Protein AF-A0A8T6V992-F1 (afdb_monomer)

pLDDT: mean 81.07, std 19.62, range [33.56, 97.38]

Structure (mmCIF, N/CA/C/O backbone):
data_AF-A0A8T6V992-F1
#
_entry.id   AF-A0A8T6V992-F1
#
loop_
_atom_site.group_PDB
_atom_site.id
_atom_site.type_symbol
_atom_site.label_atom_id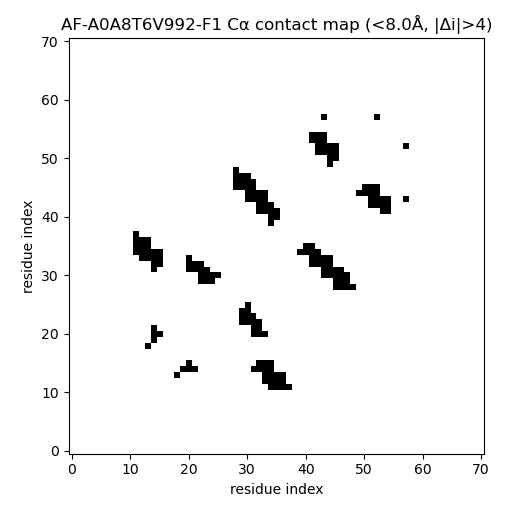
_atom_site.label_alt_id
_atom_site.label_comp_id
_atom_site.label_asym_id
_atom_site.label_entity_id
_atom_site.label_seq_id
_atom_site.pdbx_PDB_ins_code
_atom_site.Cartn_x
_atom_site.Cartn_y
_atom_site.Cartn_z
_atom_site.occupancy
_atom_site.B_iso_or_equiv
_atom_site.auth_seq_id
_atom_site.auth_comp_id
_atom_site.auth_asym_id
_atom_site.auth_atom_id
_atom_site.pdbx_PDB_model_num
ATOM 1 N N . MET A 1 1 ? -0.949 4.621 -30.767 1.00 33.56 1 MET A N 1
ATOM 2 C CA . MET A 1 1 ? -1.567 5.801 -30.129 1.00 33.56 1 MET A CA 1
ATOM 3 C C . MET A 1 1 ? -0.812 6.049 -28.842 1.00 33.56 1 MET A C 1
ATOM 5 O O . MET A 1 1 ? -0.693 5.129 -28.046 1.00 33.56 1 MET A O 1
ATOM 9 N N . ASN A 1 2 ? -0.196 7.223 -28.734 1.00 41.88 2 ASN A N 1
ATOM 10 C CA . ASN A 1 2 ? 0.702 7.604 -27.653 1.00 41.88 2 ASN A CA 1
ATOM 11 C C . ASN A 1 2 ? -0.020 8.653 -26.799 1.00 41.88 2 ASN A C 1
ATOM 13 O O . ASN A 1 2 ? -0.178 9.785 -27.245 1.00 41.88 2 ASN A O 1
ATOM 17 N N . THR A 1 3 ? -0.505 8.251 -25.627 1.00 34.84 3 THR A N 1
ATOM 18 C CA . THR A 1 3 ? -1.055 9.141 -24.590 1.00 34.84 3 THR A CA 1
ATOM 19 C C . THR A 1 3 ? -0.728 8.553 -23.218 1.00 34.84 3 THR A C 1
ATOM 21 O O . THR A 1 3 ? -1.617 8.276 -22.416 1.00 34.84 3 THR A O 1
ATOM 24 N N . ALA A 1 4 ? 0.553 8.286 -22.961 1.00 39.03 4 ALA A N 1
ATOM 25 C CA . ALA A 1 4 ? 1.019 8.133 -21.592 1.00 39.03 4 ALA A CA 1
ATOM 26 C C . ALA A 1 4 ? 1.217 9.550 -21.057 1.00 39.03 4 ALA A C 1
ATOM 28 O O . ALA A 1 4 ? 2.146 10.250 -21.458 1.00 39.03 4 ALA A O 1
ATOM 29 N N . VAL A 1 5 ? 0.280 10.008 -20.232 1.00 44.81 5 VAL A N 1
ATOM 30 C CA . VAL A 1 5 ? 0.486 11.213 -19.437 1.00 44.81 5 VAL A CA 1
ATOM 31 C C . VAL A 1 5 ? 1.612 10.870 -18.466 1.00 44.81 5 VAL A C 1
ATOM 33 O O . VAL A 1 5 ? 1.437 10.081 -17.540 1.00 44.81 5 VAL A O 1
ATOM 36 N N . ASP A 1 6 ? 2.799 11.372 -18.778 1.00 44.53 6 ASP A N 1
ATOM 37 C CA . ASP A 1 6 ? 4.012 11.249 -17.983 1.00 44.53 6 ASP A CA 1
ATOM 38 C C . ASP A 1 6 ? 3.834 12.032 -16.672 1.00 44.53 6 ASP A C 1
ATOM 40 O O . ASP A 1 6 ? 4.123 13.223 -16.600 1.00 44.53 6 ASP A O 1
ATOM 44 N N . TYR A 1 7 ? 3.310 11.375 -15.633 1.00 42.22 7 TYR A N 1
ATOM 45 C CA . TYR A 1 7 ? 3.516 11.814 -14.246 1.00 42.22 7 TYR A CA 1
ATOM 46 C C . TYR A 1 7 ? 4.691 11.057 -13.616 1.00 42.22 7 TYR A C 1
ATOM 48 O O . TYR A 1 7 ? 4.581 10.485 -12.535 1.00 42.22 7 TYR A O 1
ATOM 56 N N . GLY A 1 8 ? 5.838 11.064 -14.290 1.00 43.91 8 GLY A N 1
ATOM 57 C CA . GLY A 1 8 ? 7.107 10.668 -13.709 1.00 43.91 8 GLY A CA 1
ATOM 58 C C . GLY A 1 8 ? 7.226 9.182 -13.386 1.00 43.91 8 GLY A C 1
ATOM 59 O O . GLY A 1 8 ? 6.284 8.395 -13.374 1.00 43.91 8 GLY A O 1
ATOM 60 N N . ASP A 1 9 ? 8.449 8.806 -13.063 1.00 52.31 9 ASP A N 1
ATOM 61 C CA . ASP A 1 9 ? 8.922 7.472 -12.686 1.00 52.31 9 ASP A CA 1
ATOM 62 C C . ASP A 1 9 ? 8.238 6.811 -11.461 1.00 52.31 9 ASP A C 1
ATOM 64 O O . ASP A 1 9 ? 8.760 5.855 -10.888 1.00 52.31 9 ASP A O 1
ATOM 68 N N . ASN A 1 10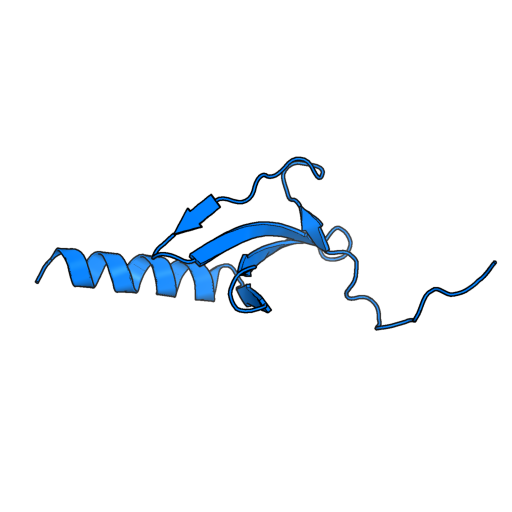 ? 7.077 7.305 -11.027 1.00 54.00 10 ASN A N 1
ATOM 69 C CA . ASN A 1 10 ? 6.352 6.870 -9.837 1.00 54.00 10 ASN A CA 1
ATOM 70 C C . ASN A 1 10 ? 5.180 5.915 -10.122 1.00 54.00 10 ASN A C 1
ATOM 72 O O . ASN A 1 10 ? 4.604 5.394 -9.174 1.00 54.00 10 ASN A O 1
ATOM 76 N N . PHE A 1 11 ? 4.839 5.605 -11.376 1.00 68.12 11 PHE A N 1
ATOM 77 C CA . PHE A 1 11 ? 3.730 4.688 -11.711 1.00 68.12 11 PHE A CA 1
ATOM 78 C C . PHE A 1 11 ? 4.080 3.193 -11.701 1.00 68.12 11 PHE A C 1
ATOM 80 O O . PHE A 1 11 ? 3.369 2.375 -12.278 1.00 68.12 11 PHE A O 1
ATOM 87 N N . HIS A 1 12 ? 5.166 2.807 -11.036 1.00 86.25 12 HIS A N 1
ATOM 88 C CA . HIS A 1 12 ? 5.573 1.401 -10.930 1.00 86.25 12 HIS A CA 1
ATOM 89 C C . HIS A 1 12 ? 4.943 0.672 -9.739 1.00 86.25 12 HIS A C 1
ATOM 91 O O . HIS A 1 12 ? 5.356 -0.438 -9.410 1.00 86.25 12 HIS A O 1
ATOM 97 N N . TRP A 1 13 ? 3.960 1.290 -9.082 1.00 89.19 13 TRP A N 1
ATOM 98 C CA . TRP A 1 13 ? 3.203 0.672 -8.003 1.00 89.19 13 TRP A CA 1
ATOM 99 C C . TRP A 1 13 ? 2.147 -0.273 -8.566 1.00 89.19 13 TRP A C 1
ATOM 101 O O . TRP A 1 13 ? 1.211 0.150 -9.240 1.00 89.19 13 TRP A O 1
ATOM 111 N N . ILE A 1 14 ? 2.279 -1.553 -8.238 1.00 92.88 14 ILE A N 1
ATOM 112 C CA . ILE A 1 14 ? 1.287 -2.585 -8.530 1.00 92.88 14 ILE A CA 1
ATOM 113 C C . ILE A 1 14 ? 0.804 -3.223 -7.226 1.00 92.88 14 ILE A C 1
ATOM 115 O O . ILE A 1 14 ? 1.534 -3.172 -6.227 1.00 92.88 14 ILE A O 1
ATOM 119 N N . PRO A 1 15 ? -0.392 -3.843 -7.203 1.00 95.19 15 PRO A N 1
ATOM 120 C CA . PRO A 1 15 ? -0.773 -4.695 -6.087 1.00 95.19 15 PRO A CA 1
ATOM 121 C C . PRO A 1 15 ? 0.343 -5.707 -5.816 1.00 95.19 15 PRO A C 1
ATOM 123 O O . PRO A 1 15 ? 0.955 -6.243 -6.745 1.00 95.19 15 PRO A O 1
ATOM 126 N N . ALA A 1 16 ? 0.646 -5.941 -4.545 1.00 91.88 16 ALA A N 1
ATOM 127 C CA . ALA A 1 16 ? 1.681 -6.883 -4.153 1.00 91.88 16 ALA A CA 1
ATOM 128 C C . ALA A 1 16 ? 1.323 -8.328 -4.565 1.00 91.88 16 ALA A C 1
ATOM 130 O O . ALA A 1 16 ? 0.360 -8.587 -5.295 1.00 91.88 16 ALA A O 1
ATOM 131 N N . CYS A 1 17 ? 2.142 -9.291 -4.134 1.00 92.12 17 CYS A N 1
ATOM 132 C CA . CYS A 1 17 ? 1.945 -10.706 -4.459 1.00 92.12 17 CYS A CA 1
ATOM 133 C C . CYS A 1 17 ? 1.847 -10.961 -5.978 1.00 92.12 17 CYS A C 1
ATOM 135 O O . CYS A 1 17 ? 1.030 -11.748 -6.437 1.00 92.12 17 CYS A O 1
ATOM 137 N N . GLY A 1 18 ? 2.664 -10.259 -6.773 1.00 86.12 18 GLY A N 1
ATOM 138 C CA . GLY A 1 18 ? 2.658 -10.393 -8.233 1.00 86.12 18 GLY A CA 1
ATOM 139 C C . GLY A 1 18 ? 1.411 -9.817 -8.914 1.00 86.12 18 GLY A C 1
ATOM 140 O O . GLY A 1 18 ? 1.033 -10.294 -9.979 1.00 86.12 18 GLY A O 1
ATOM 141 N N . GLY A 1 19 ? 0.762 -8.814 -8.315 1.00 89.44 19 GLY A N 1
ATOM 142 C CA . GLY A 1 19 ? -0.430 -8.173 -8.873 1.00 89.44 19 GLY A CA 1
ATOM 143 C C . GLY A 1 19 ? -1.754 -8.782 -8.411 1.00 89.44 19 GLY A C 1
ATOM 144 O O . GLY A 1 19 ? -2.802 -8.340 -8.874 1.00 89.44 19 GLY A O 1
ATOM 145 N N . THR A 1 20 ? -1.737 -9.775 -7.515 1.00 93.12 20 THR A N 1
ATOM 146 C CA . THR A 1 20 ? -2.955 -10.470 -7.056 1.00 93.12 20 THR A CA 1
ATOM 147 C C . THR A 1 20 ? -3.376 -10.120 -5.633 1.00 93.12 20 THR A C 1
ATOM 149 O O . THR A 1 20 ? -4.315 -10.727 -5.114 1.00 93.12 20 THR A O 1
ATOM 152 N N . GLU A 1 21 ? -2.676 -9.194 -4.978 1.00 96.00 21 GLU A N 1
ATOM 153 C CA . GLU A 1 21 ? -3.049 -8.723 -3.646 1.00 96.00 21 GLU A CA 1
ATOM 154 C C . GLU A 1 21 ? -4.489 -8.203 -3.616 1.00 96.00 21 GLU A C 1
ATOM 156 O O . GLU A 1 21 ? -4.953 -7.550 -4.555 1.00 96.00 21 GLU A O 1
ATOM 161 N N . LYS A 1 22 ? -5.201 -8.492 -2.524 1.00 96.31 22 LYS A N 1
ATOM 162 C CA . LYS A 1 22 ? -6.594 -8.073 -2.359 1.00 96.31 22 LYS A CA 1
ATOM 163 C C . LYS A 1 22 ? -6.690 -6.930 -1.353 1.00 96.31 22 LYS A C 1
ATOM 165 O O . LYS A 1 22 ? -5.952 -6.922 -0.369 1.00 96.31 22 LYS A O 1
ATOM 170 N N . PRO A 1 23 ? -7.626 -5.986 -1.546 1.00 97.06 23 PRO A N 1
ATOM 171 C CA . PRO A 1 23 ? -7.896 -4.986 -0.530 1.00 97.06 23 PRO A CA 1
ATOM 172 C C . PRO A 1 23 ? -8.340 -5.630 0.787 1.00 97.06 23 PRO A C 1
ATOM 174 O O . PRO A 1 23 ? -9.049 -6.640 0.789 1.00 97.06 23 PRO A O 1
ATOM 177 N N . PHE A 1 24 ? -7.971 -5.012 1.902 1.00 96.81 24 PHE A N 1
ATOM 178 C CA . PHE A 1 24 ? -8.367 -5.426 3.243 1.00 96.81 24 PHE A CA 1
ATOM 179 C C . PHE A 1 24 ? -8.828 -4.224 4.070 1.00 96.81 24 PHE A C 1
ATOM 181 O O . PHE A 1 24 ? -8.537 -3.076 3.741 1.00 96.81 24 PHE A O 1
ATOM 188 N N . GLN A 1 25 ? -9.583 -4.488 5.133 1.00 96.69 25 GLN A N 1
ATOM 189 C CA . GLN A 1 25 ? -10.138 -3.457 6.010 1.00 96.69 25 GLN A CA 1
ATOM 190 C C . GLN A 1 25 ? -9.313 -3.350 7.294 1.00 96.69 25 GLN A C 1
ATOM 192 O O . GLN A 1 25 ? -8.975 -4.368 7.899 1.00 96.69 25 GLN A O 1
ATOM 197 N N . TYR A 1 26 ? -9.032 -2.127 7.734 1.00 93.62 26 TYR A N 1
ATOM 198 C CA . TYR A 1 26 ? -8.415 -1.840 9.026 1.00 93.62 26 TYR A CA 1
ATOM 199 C C . TYR A 1 26 ? -8.928 -0.493 9.553 1.00 93.62 26 TYR A C 1
ATOM 201 O O . TYR A 1 26 ? -8.925 0.489 8.820 1.00 93.62 26 TYR A O 1
ATOM 209 N N . GLU A 1 27 ? -9.415 -0.443 10.800 1.00 90.06 27 GLU A N 1
ATOM 210 C CA . GLU A 1 27 ? -9.980 0.778 11.424 1.00 90.06 27 GLU A CA 1
ATOM 211 C C . GLU A 1 27 ? -11.018 1.515 10.552 1.00 90.06 27 GLU A C 1
ATOM 213 O O . GLU A 1 27 ? -11.036 2.742 10.460 1.00 90.06 27 GLU A O 1
ATOM 218 N N . GLY A 1 28 ? -11.877 0.761 9.860 1.00 94.38 28 GLY A N 1
ATOM 219 C CA . GLY A 1 28 ? -12.919 1.328 8.996 1.00 94.38 28 GLY A CA 1
ATOM 220 C C . GLY A 1 28 ? -12.411 1.929 7.681 1.00 94.38 28 GLY A C 1
ATOM 221 O O . GLY A 1 28 ? -13.186 2.572 6.975 1.00 94.38 28 GLY A O 1
ATOM 222 N N . LYS A 1 29 ? -11.137 1.719 7.339 1.00 95.94 29 LYS A N 1
ATOM 223 C CA . LYS A 1 29 ? -10.537 2.129 6.069 1.00 95.94 29 LYS A CA 1
ATOM 224 C C . LYS A 1 29 ? -10.105 0.917 5.262 1.00 95.94 29 LYS A C 1
ATOM 226 O O . LYS A 1 29 ? -9.683 -0.102 5.811 1.00 95.94 29 LYS A O 1
ATOM 231 N N . GLN A 1 30 ? -10.180 1.055 3.943 1.00 97.38 30 GLN A N 1
ATOM 232 C CA . GLN A 1 30 ? -9.736 0.032 3.012 1.00 97.38 30 GLN A CA 1
ATOM 233 C C . GLN A 1 30 ? -8.299 0.312 2.576 1.00 97.38 30 GLN A C 1
ATOM 235 O O . GLN A 1 30 ? -7.990 1.395 2.081 1.00 97.38 30 GLN A O 1
ATOM 240 N N . TYR A 1 31 ? -7.442 -0.691 2.710 1.00 96.94 31 TYR A N 1
ATOM 241 C CA . TYR A 1 31 ? -6.040 -0.643 2.325 1.00 96.94 31 TYR A CA 1
ATOM 242 C C . TYR A 1 31 ? -5.734 -1.697 1.266 1.00 96.94 31 TYR A C 1
ATOM 244 O O . TYR A 1 31 ? -6.404 -2.726 1.188 1.00 96.94 31 TYR A O 1
ATOM 252 N N . LEU A 1 32 ? -4.698 -1.456 0.469 1.00 97.00 32 LEU A N 1
ATOM 253 C CA . LEU A 1 32 ? -4.113 -2.427 -0.447 1.00 97.00 32 LEU A CA 1
ATOM 254 C C . LEU A 1 32 ? -2.598 -2.440 -0.265 1.00 97.00 32 LEU A C 1
ATOM 256 O O . LEU A 1 32 ? -1.961 -1.386 -0.240 1.00 97.00 32 LEU A O 1
ATOM 260 N N . TYR A 1 33 ? -2.018 -3.630 -0.128 1.00 96.06 33 TYR A N 1
ATOM 261 C CA . TYR A 1 33 ? -0.570 -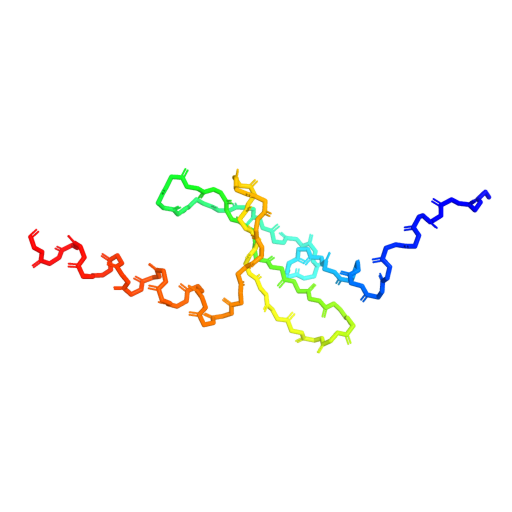3.769 -0.056 1.00 96.06 33 TYR A CA 1
ATOM 262 C C . TYR A 1 33 ? 0.030 -3.682 -1.466 1.00 96.06 33 TYR A C 1
ATOM 264 O O . TYR A 1 33 ? -0.419 -4.352 -2.397 1.00 96.06 33 TYR A O 1
ATOM 272 N N . MET A 1 34 ? 1.016 -2.804 -1.633 1.00 94.44 34 MET A N 1
ATOM 273 C CA . MET A 1 34 ? 1.561 -2.402 -2.927 1.00 94.44 34 MET A CA 1
ATOM 274 C C . MET A 1 34 ? 3.061 -2.693 -3.002 1.00 94.44 34 MET A C 1
ATOM 276 O O . MET A 1 34 ? 3.799 -2.607 -2.016 1.00 94.44 34 MET A O 1
ATOM 280 N N . TRP A 1 35 ? 3.531 -2.997 -4.207 1.00 93.38 35 TRP A N 1
ATOM 281 C CA . TRP A 1 35 ? 4.941 -3.163 -4.536 1.00 93.38 35 TRP A CA 1
ATOM 282 C C . TRP A 1 35 ? 5.323 -2.213 -5.666 1.00 93.38 35 TRP A C 1
ATOM 284 O O . TRP A 1 35 ? 4.638 -2.148 -6.684 1.00 93.38 35 TRP A O 1
ATOM 294 N N . ASN A 1 36 ? 6.422 -1.483 -5.490 1.00 91.25 36 ASN A N 1
ATOM 295 C CA . ASN A 1 36 ? 7.015 -0.701 -6.561 1.00 91.25 36 ASN A CA 1
ATOM 296 C C . ASN A 1 36 ? 8.024 -1.566 -7.320 1.00 91.25 36 ASN A C 1
ATOM 298 O O . ASN A 1 36 ? 9.097 -1.883 -6.800 1.00 91.25 36 ASN A O 1
ATOM 302 N N . SER A 1 37 ? 7.705 -1.926 -8.562 1.00 87.50 37 SER A N 1
ATOM 303 C CA . SER A 1 37 ? 8.540 -2.828 -9.360 1.00 87.50 37 SER A CA 1
ATOM 304 C C . SER A 1 37 ? 9.877 -2.221 -9.791 1.00 87.50 37 SER A C 1
ATOM 306 O O . SER A 1 37 ? 10.772 -2.955 -10.203 1.00 87.50 37 SER A O 1
ATOM 308 N N . LYS A 1 38 ? 10.019 -0.892 -9.719 1.00 88.12 38 LYS A N 1
ATOM 309 C CA . LYS A 1 38 ? 11.240 -0.175 -10.095 1.00 88.12 38 LYS A CA 1
ATOM 310 C C . LYS A 1 38 ? 12.209 -0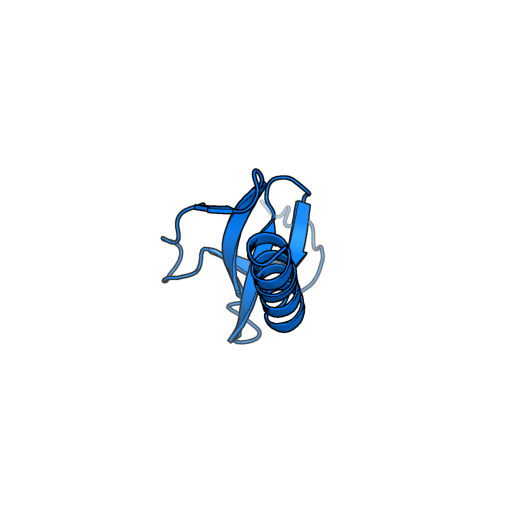.044 -8.922 1.00 88.12 38 LYS A C 1
ATOM 312 O O . LYS A 1 38 ? 13.390 -0.330 -9.082 1.00 88.12 38 LYS A O 1
ATOM 317 N N . SER A 1 39 ? 11.728 0.393 -7.758 1.00 88.25 39 SER A N 1
ATOM 318 C CA . SER A 1 39 ? 12.565 0.580 -6.562 1.00 88.25 39 SER A CA 1
ATOM 319 C C . SER A 1 39 ? 12.711 -0.684 -5.713 1.00 88.25 39 SER A C 1
ATOM 321 O O . SER A 1 39 ? 13.594 -0.740 -4.861 1.00 88.25 39 SER A O 1
ATOM 323 N N . GLY A 1 40 ? 11.845 -1.686 -5.898 1.00 89.94 40 GLY A N 1
ATOM 324 C CA . GLY A 1 40 ? 11.823 -2.892 -5.068 1.00 89.94 40 GLY A CA 1
ATOM 325 C C . GLY A 1 40 ? 11.242 -2.671 -3.666 1.00 89.94 40 GLY A C 1
ATOM 326 O O . GLY A 1 40 ? 11.418 -3.519 -2.797 1.00 89.94 40 GLY A O 1
ATOM 327 N N . THR A 1 41 ? 10.567 -1.543 -3.423 1.00 90.31 41 THR A N 1
ATOM 328 C CA . THR A 1 41 ? 10.027 -1.177 -2.103 1.00 90.31 41 THR A CA 1
ATOM 329 C C . THR A 1 41 ? 8.544 -1.507 -1.960 1.00 90.31 41 THR A C 1
ATOM 331 O O . THR A 1 4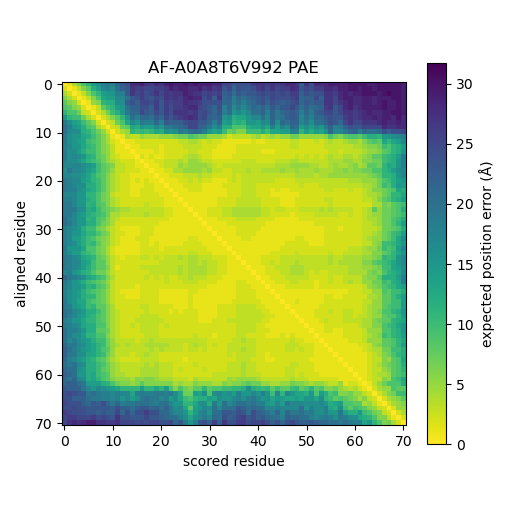1 ? 7.816 -1.623 -2.948 1.00 90.31 41 THR A O 1
ATOM 334 N N . HIS A 1 42 ? 8.083 -1.589 -0.712 1.00 91.94 42 HIS A N 1
ATOM 335 C CA . HIS A 1 42 ? 6.687 -1.834 -0.362 1.00 91.94 42 HIS A CA 1
ATOM 336 C C . HIS A 1 42 ? 6.039 -0.626 0.309 1.00 91.94 42 HIS A C 1
ATOM 338 O O . HIS A 1 42 ? 6.717 0.187 0.938 1.00 91.94 42 HIS A O 1
ATOM 344 N N . ALA A 1 43 ? 4.721 -0.531 0.159 1.00 94.00 43 ALA A N 1
ATOM 345 C CA . ALA A 1 43 ? 3.887 0.468 0.807 1.00 94.00 43 ALA A CA 1
ATOM 346 C C . ALA A 1 43 ? 2.456 -0.063 0.968 1.00 94.00 43 ALA A C 1
ATOM 348 O O . ALA A 1 43 ? 2.058 -1.032 0.320 1.00 94.00 43 ALA A O 1
ATOM 349 N N . TYR A 1 44 ? 1.671 0.605 1.804 1.00 95.56 44 TYR A N 1
ATOM 350 C CA . TYR A 1 44 ? 0.242 0.373 1.966 1.00 95.56 44 TYR A CA 1
ATOM 351 C C . TYR A 1 44 ? -0.511 1.562 1.387 1.00 95.56 44 TYR A C 1
ATOM 353 O O . TYR A 1 44 ? -0.360 2.687 1.859 1.00 95.56 44 TYR A O 1
ATOM 361 N N . TYR A 1 45 ? -1.328 1.327 0.369 1.00 95.38 45 TYR A N 1
ATOM 362 C CA . TYR A 1 45 ? -2.197 2.352 -0.188 1.00 95.38 45 TYR A CA 1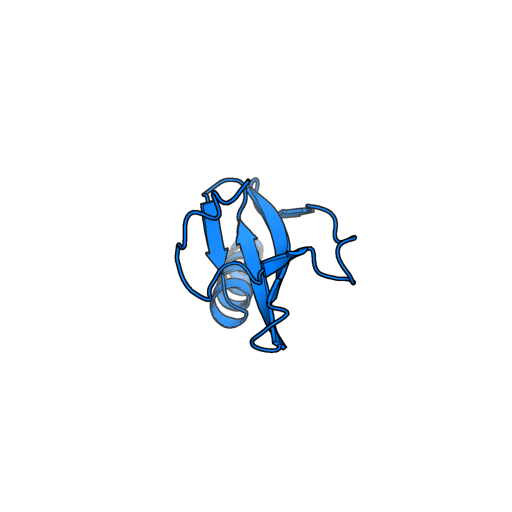
ATOM 363 C C . TYR A 1 45 ? -3.533 2.349 0.557 1.00 95.38 45 TYR A C 1
ATOM 365 O O . TYR A 1 45 ? -4.276 1.370 0.496 1.00 95.38 45 TYR A O 1
ATOM 373 N N . CYS A 1 46 ? -3.828 3.428 1.280 1.00 95.75 46 CYS A N 1
ATOM 374 C CA . CYS A 1 46 ? -5.146 3.692 1.846 1.00 95.75 46 CYS A CA 1
ATOM 375 C C . CYS A 1 46 ? -6.072 4.148 0.717 1.00 95.75 46 CYS A C 1
ATOM 377 O O . CYS A 1 46 ? -6.029 5.306 0.308 1.00 95.75 46 CYS A O 1
ATOM 379 N N . ILE A 1 47 ? -6.916 3.243 0.229 1.00 95.44 47 ILE A N 1
ATOM 380 C CA . ILE A 1 47 ? -7.867 3.515 -0.856 1.00 95.44 47 ILE A CA 1
ATOM 381 C C . ILE A 1 47 ? -8.914 4.537 -0.404 1.00 95.44 47 ILE A C 1
ATOM 383 O O . ILE A 1 47 ? -9.364 5.356 -1.195 1.00 95.44 47 ILE A O 1
ATOM 387 N N . THR A 1 48 ? -9.310 4.489 0.871 1.00 95.88 48 THR A N 1
ATOM 388 C CA . THR A 1 48 ? -10.342 5.381 1.415 1.00 95.88 48 THR A CA 1
ATOM 389 C C . THR A 1 48 ? -9.913 6.847 1.418 1.00 95.88 48 THR A C 1
ATOM 391 O O . THR A 1 48 ? -10.731 7.704 1.100 1.00 95.88 48 THR A O 1
ATOM 394 N N . ASP A 1 49 ? -8.653 7.130 1.759 1.00 94.56 49 ASP A N 1
ATOM 395 C CA . ASP A 1 49 ? -8.147 8.505 1.894 1.00 94.56 49 ASP A CA 1
ATOM 396 C C . ASP A 1 49 ? -7.235 8.940 0.737 1.00 94.56 49 ASP A C 1
ATOM 398 O O . ASP A 1 49 ? -6.751 10.067 0.744 1.00 94.56 49 ASP A O 1
ATOM 402 N N . ASP A 1 50 ? -6.968 8.048 -0.218 1.00 93.00 50 ASP A N 1
ATOM 403 C CA . ASP A 1 50 ? -6.038 8.254 -1.333 1.00 93.00 50 ASP A CA 1
ATOM 404 C C . ASP A 1 50 ? -4.600 8.613 -0.893 1.00 93.00 50 ASP A C 1
ATOM 406 O O . ASP A 1 50 ? -3.984 9.568 -1.362 1.00 93.00 50 ASP A O 1
ATOM 410 N N . VAL A 1 51 ? -4.040 7.842 0.050 1.00 91.12 51 VAL A N 1
ATOM 411 C CA . VAL A 1 51 ? -2.701 8.091 0.626 1.00 91.12 51 VAL A CA 1
ATOM 412 C C . VAL A 1 51 ? -1.839 6.830 0.613 1.00 91.12 51 VAL A C 1
ATOM 414 O O . VAL A 1 51 ? -2.294 5.751 0.987 1.00 91.12 51 VAL A O 1
ATOM 417 N N . PHE A 1 52 ? -0.560 6.972 0.256 1.00 92.00 52 PHE A N 1
ATOM 418 C CA . PHE A 1 52 ? 0.454 5.928 0.426 1.00 92.00 52 PHE A CA 1
ATOM 419 C C . PHE A 1 52 ? 1.145 6.041 1.785 1.00 92.00 52 PHE A C 1
ATOM 421 O O . PHE A 1 52 ? 1.651 7.097 2.158 1.00 92.00 52 PHE A O 1
ATOM 428 N N . LEU A 1 53 ? 1.206 4.922 2.498 1.00 92.12 53 LEU A N 1
ATOM 429 C CA . LEU A 1 53 ? 1.905 4.773 3.767 1.00 92.12 53 LEU A CA 1
ATOM 430 C C . LEU A 1 53 ? 3.116 3.866 3.561 1.00 92.12 53 LEU A C 1
ATOM 432 O O . LEU A 1 53 ? 2.981 2.738 3.083 1.00 92.12 53 LEU A O 1
ATOM 436 N N . GLY A 1 54 ? 4.299 4.341 3.938 1.00 91.06 54 GLY A N 1
ATOM 437 C CA . GLY A 1 54 ? 5.468 3.481 4.043 1.00 91.06 54 GLY A CA 1
ATOM 438 C C . GLY A 1 54 ? 5.355 2.534 5.240 1.00 91.06 54 GLY A C 1
ATOM 439 O O . GLY A 1 54 ? 4.429 2.606 6.054 1.00 91.06 54 GLY A O 1
ATOM 440 N N . ASN A 1 55 ? 6.331 1.633 5.366 1.00 88.25 55 ASN A N 1
ATOM 441 C CA . ASN A 1 55 ? 6.358 0.658 6.459 1.00 88.25 55 ASN A CA 1
ATOM 442 C C . ASN A 1 55 ? 6.336 1.332 7.839 1.00 88.25 55 ASN A C 1
ATOM 444 O O . ASN A 1 55 ? 5.604 0.893 8.720 1.00 88.25 55 ASN A O 1
ATOM 448 N N . ARG A 1 56 ? 7.084 2.430 8.020 1.00 88.44 56 ARG A N 1
ATOM 449 C CA . ARG A 1 56 ? 7.150 3.141 9.304 1.00 88.44 56 ARG A CA 1
ATOM 450 C C . ARG A 1 56 ? 5.808 3.773 9.670 1.00 88.44 56 ARG A C 1
ATOM 452 O O . ARG A 1 56 ? 5.380 3.678 10.816 1.00 88.44 56 ARG A O 1
ATOM 459 N N . GLU A 1 57 ? 5.149 4.431 8.721 1.00 90.88 57 GLU A N 1
ATOM 460 C CA . GLU A 1 57 ? 3.838 5.047 8.935 1.00 90.88 57 GLU A CA 1
ATOM 461 C C . GLU A 1 57 ? 2.780 3.988 9.268 1.00 90.88 57 GLU A C 1
ATOM 463 O O . GLU A 1 57 ? 1.979 4.179 10.184 1.00 90.88 57 GLU A O 1
ATOM 468 N N . TRP A 1 58 ? 2.823 2.846 8.577 1.00 91.44 58 TRP A N 1
ATOM 469 C CA . TRP A 1 58 ? 1.960 1.702 8.856 1.00 91.44 58 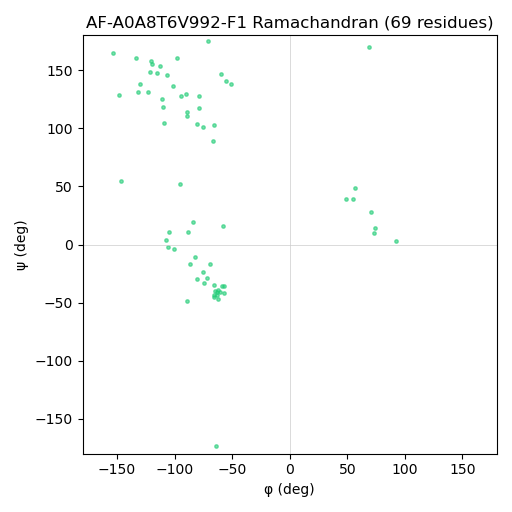TRP A CA 1
ATOM 470 C C . TRP A 1 58 ? 2.184 1.115 10.256 1.00 91.44 58 TRP A C 1
ATOM 472 O O . TRP A 1 58 ? 1.229 0.898 11.001 1.00 91.44 58 TRP A O 1
ATOM 482 N N . GLU A 1 59 ? 3.439 0.906 10.656 1.00 90.50 59 GLU A N 1
ATOM 483 C CA . GLU A 1 59 ? 3.794 0.408 11.991 1.00 90.50 59 GLU A CA 1
ATOM 484 C C . GLU A 1 59 ? 3.323 1.348 13.108 1.00 90.50 59 GLU A C 1
ATOM 486 O O . GLU A 1 59 ? 2.815 0.894 14.136 1.00 90.50 59 GLU A O 1
ATOM 491 N N . LEU A 1 60 ? 3.452 2.664 12.912 1.00 90.56 60 LEU A N 1
ATOM 492 C CA . LEU A 1 60 ? 2.953 3.657 13.864 1.00 90.56 60 LEU A CA 1
ATOM 493 C C . LEU A 1 60 ? 1.428 3.590 13.996 1.00 90.56 60 LEU A C 1
ATOM 495 O O . LEU A 1 60 ? 0.920 3.598 15.117 1.00 90.56 60 LEU A O 1
ATOM 499 N N . LEU A 1 61 ? 0.710 3.466 12.880 1.00 88.88 61 LEU A N 1
ATOM 500 C CA . LEU A 1 61 ? -0.745 3.303 12.857 1.00 88.88 61 LEU A CA 1
ATOM 501 C C . LEU A 1 61 ? -1.186 2.007 13.567 1.00 88.88 61 LEU A C 1
ATOM 503 O O . LEU A 1 61 ? -2.140 2.013 14.344 1.00 88.88 61 LEU A O 1
ATOM 507 N N . MET A 1 62 ? -0.442 0.915 13.394 1.00 86.62 62 MET A N 1
ATOM 508 C CA . MET A 1 62 ? -0.674 -0.345 14.111 1.00 86.62 62 MET A CA 1
ATOM 509 C C . MET A 1 62 ? -0.431 -0.225 15.622 1.00 86.62 62 MET A C 1
ATOM 511 O O . MET A 1 62 ? -1.222 -0.711 16.436 1.00 86.62 62 MET A O 1
ATOM 515 N N . ASN A 1 63 ? 0.648 0.447 16.025 1.00 84.44 63 ASN A N 1
ATOM 516 C CA . ASN A 1 6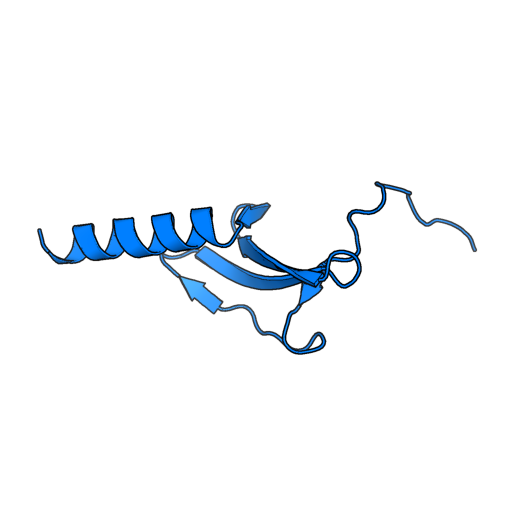3 ? 1.016 0.589 17.434 1.00 84.44 63 ASN A CA 1
ATOM 517 C C . ASN A 1 63 ? 0.129 1.583 18.196 1.00 84.44 63 ASN A C 1
ATOM 519 O O . ASN A 1 63 ? -0.157 1.360 19.373 1.00 84.44 63 ASN A O 1
ATOM 523 N N . GLN A 1 64 ? -0.358 2.641 17.542 1.00 73.75 64 GLN A N 1
ATOM 524 C CA . GLN A 1 64 ? -1.338 3.556 18.136 1.00 73.75 64 GLN A CA 1
ATOM 525 C C . GLN A 1 64 ? -2.625 2.831 18.544 1.00 73.75 64 GLN A C 1
ATOM 527 O O . GLN A 1 64 ? -3.198 3.137 19.588 1.00 73.75 64 GLN A O 1
ATOM 532 N N . ASN A 1 65 ? -3.053 1.828 17.776 1.00 61.56 65 ASN A N 1
ATOM 533 C CA . ASN A 1 65 ? -4.276 1.091 18.092 1.00 61.56 65 ASN A CA 1
ATOM 534 C C . ASN A 1 65 ? -4.064 0.023 19.164 1.00 61.56 65 ASN A C 1
ATOM 536 O O . ASN A 1 65 ? -4.959 -0.189 19.979 1.00 61.56 65 ASN A O 1
ATOM 540 N N . LYS A 1 66 ? -2.864 -0.568 19.270 1.00 60.53 66 LYS A N 1
ATOM 541 C CA . LYS A 1 66 ? -2.515 -1.403 20.436 1.00 60.53 66 LYS A CA 1
ATOM 542 C C . LYS A 1 66 ? -2.648 -0.640 21.756 1.00 60.53 66 LYS A C 1
ATOM 544 O O . LYS A 1 66 ? -3.073 -1.226 22.745 1.00 60.53 66 LYS A O 1
ATOM 549 N N . LEU A 1 67 ? -2.320 0.654 21.773 1.00 55.66 67 LEU A N 1
ATOM 550 C CA . LEU A 1 67 ? -2.463 1.497 22.964 1.00 55.66 67 LEU A CA 1
ATOM 551 C C . LEU A 1 67 ? -3.929 1.826 23.295 1.00 55.66 67 LEU A C 1
ATOM 553 O O . LEU A 1 67 ? -4.250 1.987 24.467 1.00 55.66 67 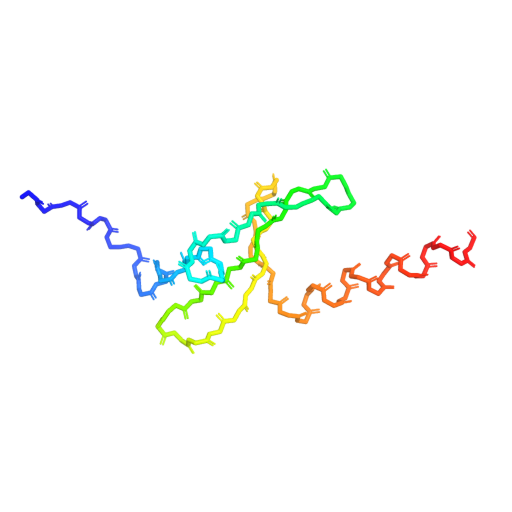LEU A O 1
ATOM 557 N N . LYS A 1 68 ? -4.827 1.885 22.301 1.00 53.34 68 LYS A N 1
ATOM 558 C CA . LYS A 1 68 ? -6.261 2.159 22.519 1.00 53.34 68 LYS A CA 1
ATOM 559 C C . LYS A 1 68 ? -7.048 0.980 23.100 1.00 53.34 68 LYS A C 1
ATOM 561 O O . LYS A 1 68 ? -8.085 1.208 23.701 1.00 53.34 68 LYS A O 1
ATOM 566 N N . VAL A 1 69 ? -6.584 -0.259 22.925 1.00 52.19 69 VAL A N 1
ATOM 567 C CA . VAL A 1 69 ? -7.263 -1.467 23.448 1.00 52.19 69 VAL A CA 1
ATOM 568 C C . VAL A 1 69 ? -6.924 -1.733 24.927 1.00 52.19 69 VAL A C 1
ATOM 570 O O . VAL A 1 69 ? -7.556 -2.565 25.570 1.00 52.19 69 VAL A O 1
ATOM 573 N N . LEU A 1 70 ? -5.936 -1.025 25.484 1.00 51.56 70 LEU A N 1
ATOM 574 C CA . LEU A 1 70 ? -5.443 -1.203 26.856 1.00 51.56 70 LEU A CA 1
ATOM 575 C C . LEU A 1 70 ? -5.902 -0.102 27.837 1.00 51.56 70 LEU A C 1
ATOM 577 O O . LEU A 1 70 ? -5.374 -0.045 28.947 1.00 51.56 70 LEU A O 1
ATOM 581 N N . LEU A 1 71 ? -6.850 0.759 27.447 1.00 46.59 71 LEU A N 1
ATOM 582 C CA . LEU A 1 71 ? -7.418 1.828 28.282 1.00 46.59 71 LEU A CA 1
ATOM 583 C C . LEU A 1 71 ? -8.929 1.664 28.458 1.00 46.59 71 LEU A C 1
ATOM 585 O O . LEU A 1 71 ? -9.597 1.300 27.466 1.00 46.59 71 LEU A O 1
#

Radius of gyration: 14.81 Å; Cα contacts (8 Å, |Δi|>4): 88; chains: 1; bounding box: 26×22×58 Å

Secondary structure (DSSP, 8-state):
-------GGGTTEEEHHHHT---EEETTEEEEEEEETTT--EEEEETTTTEEE-HHHHHHHHHHHHHHTT-

Nearest PDB structures (foldseek):
  1b9d-assembly1_A  TM=5.554E-01  e=3.120E+00  Human immunodeficiency virus 1
  4gvm-assembly1_A-2  TM=5.587E-01  e=5.052E+00  Human immunodeficiency virus type 1 (NEW YORK-5 ISOLATE)
  4y1c-assembly1_A  TM=5.561E-01  e=4.757E+00  Human immunodeficiency virus 1
  3vq4-assembly1_A  TM=5.541E-01  e=5.699E+00  Human immunodeficiency virus 1

Mean predicted aligned error: 8.29 Å

Foldseek 3Di:
DDDPPPPDPPPQKAQPPVNPWDWDDDPNWIWTWIARPPVRAIWIQGPRVRDTGHPVRVVVVVVVVVVVVVD

Solvent-accessible surface area (backbone atoms only — not comparable to full-atom values): 4375 Å² total; per-residue (Å²): 138,91,80,78,81,80,75,62,98,69,79,42,64,39,41,22,84,91,60,67,50,65,73,46,78,56,98,94,34,41,32,32,50,30,29,27,78,79,81,74,47,65,35,38,34,31,68,73,79,74,44,80,30,46,65,67,58,46,51,51,58,56,51,57,50,60,57,59,76,75,108

Sequence (71 aa):
MNTAVDYGDNFHWIPACGGTEKPFQYEGKQYLYMWNSKSGTHAYYCITDDVFLGNREWELLMNQNKLKVLL